Protein AF-A5Y2S4-F1 (afdb_monomer)

Solvent-accessible surface area (backbone atoms only — not comparable to full-atom values): 6780 Å² total; per-residue (Å²): 134,64,82,61,62,63,73,28,33,31,52,34,86,45,35,34,36,36,82,70,71,89,72,51,67,48,36,34,43,35,31,9,78,84,59,54,43,37,77,55,98,86,40,84,42,58,57,79,47,78,43,71,43,42,80,36,91,86,42,62,55,68,74,54,32,69,76,42,59,93,55,55,86,28,46,21,29,32,51,58,88,89,60,65,54,86,65,51,78,71,27,41,55,34,40,37,36,16,35,86,85,67,49,73,73,50,71,29,17,60,42,50,73,39,24,64,71,64,103

Radius of gyration: 13.57 Å; Cα contacts (8 Å, |Δi|>4): 242; chains: 1; bounding box: 37×27×30 Å

pLDDT: mean 94.19, std 6.88, range [51.94, 98.62]

Sequence (119 aa):
VFLLDARAYWVTGSLIAWDVSDQETSLFLYASRNATMCMSSGVIEGYDSKVELQPENDGLPSSVTQKFPFISSYRAFRIPSSVDVDTLVKCQLAVASFDAHGNRQDVTGLQLPGVLDDM

Structure (mmCIF, N/CA/C/O backbone):
data_AF-A5Y2S4-F1
#
_entry.id   AF-A5Y2S4-F1
#
loop_
_atom_site.group_PDB
_atom_site.id
_atom_site.type_symbol
_atom_site.label_atom_id
_atom_site.label_alt_id
_atom_site.label_comp_id
_atom_site.label_asym_id
_atom_site.label_entity_id
_atom_site.label_seq_id
_atom_site.pdbx_PDB_ins_code
_atom_site.Cartn_x
_atom_site.Cartn_y
_atom_site.Cartn_z
_atom_site.occupancy
_atom_site.B_iso_or_equiv
_atom_site.auth_seq_id
_atom_site.auth_comp_id
_atom_site.auth_asym_id
_atom_site.auth_atom_id
_atom_site.pdbx_PDB_model_num
ATOM 1 N N . VAL A 1 1 ? 13.393 -13.226 -6.871 1.00 51.94 1 VAL A N 1
ATOM 2 C CA . VAL A 1 1 ? 12.051 -13.480 -6.300 1.00 51.94 1 VAL A CA 1
ATOM 3 C C . VAL A 1 1 ? 11.779 -12.399 -5.275 1.00 51.94 1 VAL A C 1
ATOM 5 O O . VAL A 1 1 ? 12.606 -12.203 -4.396 1.00 51.94 1 VAL A O 1
ATOM 8 N N . PHE A 1 2 ? 10.684 -11.665 -5.440 1.00 66.25 2 PHE A N 1
ATOM 9 C CA . PHE A 1 2 ? 10.259 -10.597 -4.538 1.00 66.25 2 PHE A CA 1
ATOM 10 C C . PHE A 1 2 ? 9.199 -11.157 -3.603 1.00 66.25 2 PHE A C 1
ATOM 12 O O . PHE A 1 2 ? 8.012 -11.158 -3.918 1.00 66.25 2 PHE A O 1
ATOM 19 N N . LEU A 1 3 ? 9.656 -11.746 -2.501 1.00 62.75 3 LEU A N 1
ATOM 20 C CA . LEU A 1 3 ? 8.782 -12.163 -1.413 1.00 62.75 3 LEU A CA 1
ATOM 21 C C . LEU A 1 3 ? 8.837 -11.060 -0.368 1.00 62.75 3 LEU A C 1
ATOM 23 O O . LEU A 1 3 ? 9.829 -10.929 0.345 1.00 62.75 3 LEU A O 1
ATOM 27 N N . LEU A 1 4 ? 7.791 -10.245 -0.339 1.00 76.19 4 LEU A N 1
ATOM 28 C CA . LEU A 1 4 ? 7.522 -9.365 0.785 1.00 76.19 4 LEU A CA 1
ATOM 29 C C . LEU A 1 4 ? 6.621 -10.121 1.759 1.00 76.19 4 LEU A C 1
ATOM 31 O O . LEU A 1 4 ? 5.762 -10.900 1.340 1.00 76.19 4 LEU A O 1
ATOM 35 N N . ASP A 1 5 ? 6.798 -9.877 3.051 1.00 91.00 5 ASP A N 1
ATOM 36 C CA . ASP A 1 5 ? 5.702 -10.118 3.980 1.00 91.00 5 ASP A CA 1
ATOM 37 C C . ASP A 1 5 ? 4.526 -9.178 3.654 1.00 91.00 5 ASP A C 1
ATOM 39 O O . ASP A 1 5 ? 4.672 -8.252 2.859 1.00 91.00 5 ASP A O 1
ATOM 43 N N . ALA A 1 6 ? 3.339 -9.435 4.204 1.00 95.75 6 ALA A N 1
ATOM 44 C CA . ALA A 1 6 ? 2.139 -8.648 3.916 1.00 95.75 6 ALA A CA 1
ATOM 45 C C . ALA A 1 6 ? 1.591 -8.026 5.203 1.00 95.75 6 ALA A C 1
ATOM 47 O O . ALA A 1 6 ? 0.763 -8.623 5.891 1.00 95.75 6 ALA A O 1
ATOM 48 N N . ARG A 1 7 ? 2.092 -6.836 5.549 1.00 97.25 7 ARG A N 1
ATOM 49 C CA . ARG A 1 7 ? 1.750 -6.124 6.794 1.00 97.25 7 ARG A CA 1
ATOM 50 C C . ARG A 1 7 ? 0.755 -4.978 6.589 1.00 97.25 7 ARG A C 1
ATOM 52 O O . ARG A 1 7 ? 0.229 -4.457 7.568 1.00 97.25 7 ARG A O 1
ATOM 59 N N . ALA A 1 8 ? 0.479 -4.602 5.341 1.00 98.25 8 ALA A N 1
ATOM 60 C CA . ALA A 1 8 ? -0.559 -3.637 4.994 1.00 98.25 8 ALA A CA 1
ATOM 61 C C . ALA A 1 8 ? -1.863 -4.348 4.600 1.00 98.25 8 ALA A C 1
ATOM 63 O O . ALA A 1 8 ? -1.847 -5.472 4.094 1.00 98.25 8 ALA A O 1
ATOM 64 N N . TYR A 1 9 ? -2.997 -3.683 4.801 1.00 98.56 9 TYR A N 1
ATOM 65 C CA . TYR A 1 9 ? -4.331 -4.223 4.544 1.00 98.56 9 TYR A CA 1
ATOM 66 C C . TYR A 1 9 ? -5.086 -3.291 3.607 1.00 98.56 9 TYR A C 1
ATOM 68 O O . TYR A 1 9 ? -5.292 -2.127 3.929 1.00 98.56 9 TYR A O 1
ATOM 76 N N . TRP A 1 10 ? -5.539 -3.789 2.464 1.00 98.50 10 TRP A N 1
ATOM 77 C CA . TRP A 1 10 ? -6.463 -3.053 1.610 1.00 98.50 10 TRP A CA 1
ATOM 78 C C . TRP A 1 10 ? -7.887 -3.358 2.083 1.00 98.50 10 TRP A C 1
ATOM 80 O O . TRP A 1 10 ? -8.381 -4.475 1.921 1.00 98.50 10 TRP A O 1
ATOM 90 N N . VAL A 1 11 ? -8.502 -2.392 2.770 1.00 98.44 11 VAL A N 1
ATOM 91 C CA . VAL A 1 11 ? -9.688 -2.628 3.613 1.00 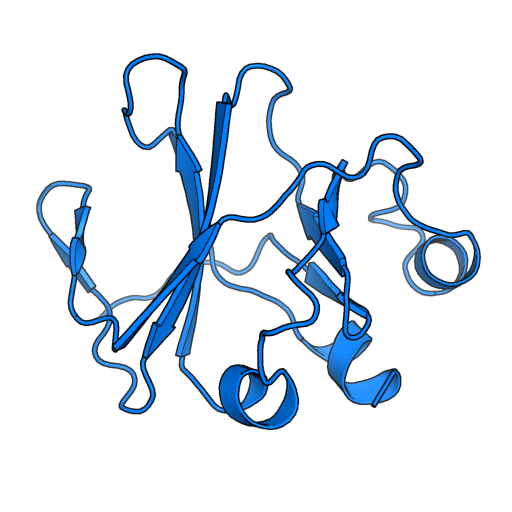98.44 11 VAL A CA 1
ATOM 92 C C . VAL A 1 11 ? -11.009 -2.235 2.957 1.00 98.44 11 VAL A C 1
ATOM 94 O O . VAL A 1 11 ? -12.028 -2.824 3.300 1.00 98.44 11 VAL A O 1
ATOM 97 N N . THR A 1 12 ? -10.987 -1.277 2.030 1.00 97.88 12 THR A N 1
ATOM 98 C CA . THR A 1 12 ? -12.124 -0.850 1.193 1.00 97.88 12 THR A CA 1
ATOM 99 C C . THR A 1 12 ? -11.599 -0.424 -0.178 1.00 97.88 12 THR A C 1
ATOM 101 O O . THR A 1 12 ? -10.389 -0.256 -0.342 1.00 97.88 12 THR A O 1
ATOM 104 N N . GLY A 1 13 ? -12.468 -0.160 -1.155 1.00 96.88 13 GLY A N 1
ATOM 105 C CA . GLY A 1 13 ? -12.060 0.338 -2.475 1.00 96.88 13 GLY A CA 1
ATOM 106 C C . GLY A 1 13 ? -11.206 1.615 -2.431 1.00 96.88 13 GLY A C 1
ATOM 107 O O . GLY A 1 13 ? -10.409 1.860 -3.330 1.00 96.88 13 GLY A O 1
ATOM 108 N N . SER A 1 14 ? -11.302 2.408 -1.362 1.00 97.12 14 SER A N 1
ATOM 109 C CA . SER A 1 14 ? -10.607 3.691 -1.233 1.00 97.12 14 SER A CA 1
ATOM 110 C C . SER A 1 14 ? -9.579 3.768 -0.104 1.00 97.12 14 SER A C 1
ATOM 112 O O . SER A 1 14 ? -8.904 4.793 -0.016 1.00 97.12 14 SER A O 1
ATOM 114 N N . LEU A 1 15 ? -9.430 2.744 0.747 1.00 98.25 15 LEU A N 1
ATOM 115 C CA . LEU A 1 15 ? -8.571 2.810 1.935 1.00 98.25 15 LEU A CA 1
ATOM 116 C C . LEU A 1 15 ? -7.628 1.612 2.076 1.00 98.25 15 LEU A C 1
ATOM 118 O O . LEU A 1 15 ? -8.027 0.447 1.996 1.00 98.25 15 LEU A O 1
ATOM 122 N N . ILE A 1 16 ? -6.379 1.929 2.408 1.00 98.62 16 ILE A N 1
ATOM 123 C CA . ILE A 1 16 ? -5.359 0.996 2.886 1.00 98.62 16 ILE A CA 1
ATOM 124 C C . ILE A 1 16 ? -5.042 1.324 4.347 1.00 98.62 16 ILE A C 1
ATOM 126 O O . ILE A 1 16 ? -4.853 2.485 4.698 1.00 98.62 16 ILE A O 1
ATOM 130 N N . ALA A 1 17 ? -4.963 0.301 5.192 1.00 98.56 17 ALA A N 1
ATOM 131 C CA . ALA A 1 17 ? -4.510 0.384 6.572 1.00 98.56 17 ALA A CA 1
ATOM 132 C C . ALA A 1 17 ? -3.076 -0.143 6.693 1.00 98.56 17 ALA A C 1
ATOM 134 O O . ALA A 1 17 ? -2.780 -1.248 6.229 1.00 98.56 17 ALA A O 1
ATOM 135 N N . TRP A 1 18 ? -2.187 0.608 7.341 1.00 98.31 18 TRP A N 1
ATOM 136 C CA . TRP A 1 18 ? -0.809 0.170 7.570 1.00 98.31 18 TRP A CA 1
ATOM 137 C C . TRP A 1 18 ? -0.224 0.798 8.842 1.00 98.31 18 TRP A C 1
ATOM 139 O O . TRP A 1 18 ? -0.435 1.978 9.119 1.00 98.31 18 TRP A O 1
ATOM 149 N N . ASP A 1 19 ? 0.488 -0.007 9.631 1.00 96.38 19 ASP A N 1
ATOM 150 C CA . ASP A 1 19 ? 1.159 0.413 10.863 1.00 96.38 19 ASP A CA 1
ATOM 151 C C . ASP A 1 19 ? 2.562 0.953 10.549 1.00 96.38 19 ASP A C 1
ATOM 153 O O . ASP A 1 19 ? 3.520 0.194 10.395 1.00 96.38 19 ASP A O 1
ATOM 15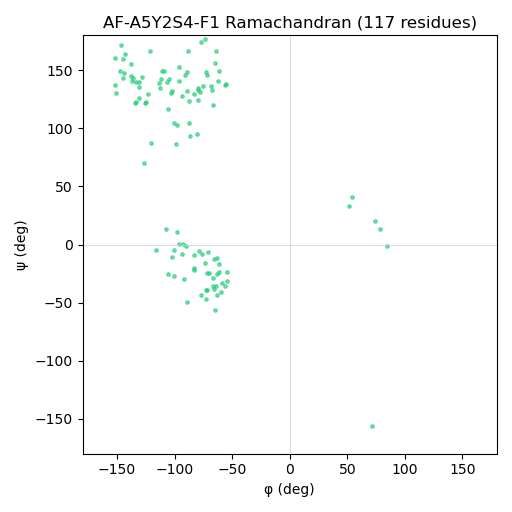7 N N . VAL A 1 20 ? 2.656 2.272 10.376 1.00 93.44 20 VAL A N 1
ATOM 158 C CA . VAL A 1 20 ? 3.892 2.991 10.033 1.00 93.44 20 VAL A CA 1
ATOM 159 C C . VAL A 1 20 ? 4.023 4.279 10.834 1.00 93.44 20 VAL A C 1
ATOM 161 O O . VAL A 1 20 ? 3.027 4.875 11.246 1.00 93.44 20 VAL A O 1
ATOM 164 N N . SER A 1 21 ? 5.263 4.740 11.011 1.00 87.38 21 SER A N 1
ATOM 165 C CA . SER A 1 21 ? 5.581 5.923 11.815 1.00 87.38 21 SER A CA 1
ATOM 166 C C . SER A 1 21 ? 4.935 7.209 11.277 1.00 87.38 21 SER A C 1
ATOM 168 O O . SER A 1 21 ? 4.774 7.381 10.070 1.00 87.38 21 SER A O 1
ATOM 170 N N . ASP A 1 22 ? 4.614 8.165 12.151 1.00 81.88 22 ASP A N 1
ATOM 171 C CA . ASP A 1 22 ? 4.100 9.484 11.736 1.00 81.88 22 ASP A CA 1
ATOM 172 C C . ASP A 1 22 ? 5.159 10.382 11.071 1.00 81.88 22 ASP A C 1
ATOM 174 O O . ASP A 1 22 ? 4.831 11.455 10.573 1.00 81.88 22 ASP A O 1
ATOM 178 N N . GLN A 1 23 ? 6.427 9.961 11.058 1.00 82.38 23 GLN A N 1
ATOM 179 C CA . GLN A 1 23 ? 7.533 10.723 10.467 1.00 82.38 23 GLN A CA 1
ATOM 180 C C . GLN A 1 23 ? 7.648 10.521 8.946 1.00 82.38 23 GLN A C 1
ATOM 182 O O . GLN A 1 23 ? 8.418 11.220 8.286 1.00 82.38 23 GLN A O 1
ATOM 187 N N . GLU A 1 24 ? 6.894 9.573 8.384 1.00 83.38 24 GLU A N 1
ATOM 188 C CA . GLU A 1 24 ? 6.849 9.326 6.943 1.00 83.38 24 GLU A CA 1
ATOM 189 C C . GLU A 1 24 ? 6.178 10.484 6.207 1.00 83.38 24 GLU A C 1
ATOM 191 O O . GLU A 1 24 ? 5.122 10.974 6.612 1.00 83.38 24 GLU A O 1
ATOM 196 N N . THR A 1 25 ? 6.766 10.891 5.085 1.00 86.69 25 THR A N 1
ATOM 197 C CA . THR A 1 25 ? 6.276 12.041 4.310 1.00 86.69 25 THR A CA 1
ATOM 198 C C . THR A 1 25 ? 5.557 11.652 3.035 1.00 86.69 25 THR A C 1
ATOM 200 O O . THR A 1 25 ? 4.718 12.411 2.560 1.00 86.69 25 THR A O 1
ATOM 203 N N . SER A 1 26 ? 5.856 10.478 2.480 1.00 94.69 26 SER A N 1
ATOM 204 C CA . SER A 1 26 ? 5.170 9.980 1.292 1.00 94.69 26 SER A CA 1
ATOM 205 C C . SER A 1 26 ? 5.016 8.467 1.339 1.00 94.69 26 SER A C 1
ATOM 207 O O . SER A 1 26 ? 5.878 7.738 1.836 1.00 94.69 26 SER A O 1
ATOM 209 N N . LEU A 1 27 ? 3.876 8.002 0.835 1.00 96.94 27 LEU A N 1
ATOM 210 C CA . LEU A 1 27 ? 3.538 6.593 0.733 1.00 96.94 27 LEU A CA 1
ATOM 211 C C . LEU A 1 27 ? 3.054 6.302 -0.676 1.00 96.94 27 LEU A C 1
ATOM 213 O O . LEU A 1 27 ? 2.298 7.078 -1.258 1.00 96.94 27 LEU A O 1
ATOM 217 N N . PHE A 1 28 ? 3.467 5.164 -1.218 1.00 97.94 28 PHE A N 1
ATOM 218 C CA . PHE A 1 28 ? 3.114 4.787 -2.578 1.00 97.94 28 PHE A CA 1
ATOM 219 C C . PHE A 1 28 ? 2.634 3.346 -2.656 1.00 97.94 28 PHE A C 1
ATOM 221 O O . PHE A 1 28 ? 3.232 2.461 -2.049 1.00 97.94 28 PHE A O 1
ATOM 228 N N . LEU A 1 29 ? 1.598 3.124 -3.462 1.00 98.19 29 LEU A N 1
ATOM 229 C CA . LEU A 1 29 ? 1.148 1.819 -3.931 1.00 98.19 29 LEU A CA 1
ATOM 230 C C . LEU A 1 29 ? 1.802 1.519 -5.283 1.00 98.19 29 LEU A C 1
ATOM 232 O O . LEU A 1 29 ? 1.719 2.309 -6.224 1.00 98.19 29 LEU A O 1
ATOM 236 N N . TYR A 1 30 ? 2.431 0.358 -5.380 1.00 97.81 30 TYR A N 1
ATOM 237 C CA . TYR A 1 30 ? 3.064 -0.166 -6.581 1.00 97.81 30 TYR A CA 1
ATOM 238 C C . TYR A 1 30 ? 2.287 -1.372 -7.084 1.00 97.81 30 TYR A C 1
ATOM 240 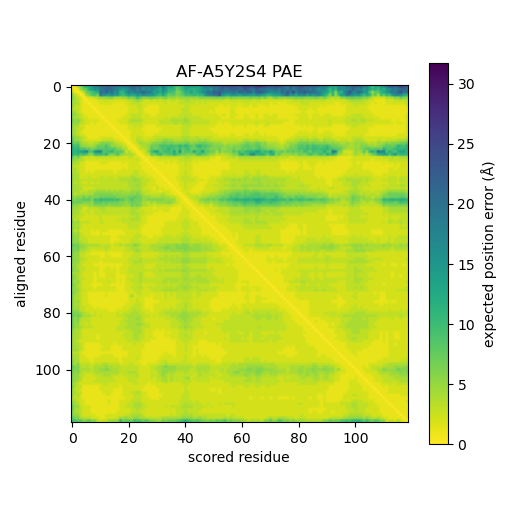O O . TYR A 1 30 ? 1.840 -2.201 -6.287 1.00 97.81 30 TYR A O 1
ATOM 248 N N . ALA A 1 31 ? 2.175 -1.495 -8.405 1.00 97.56 31 ALA A N 1
ATOM 249 C CA . ALA A 1 31 ? 1.549 -2.651 -9.027 1.00 97.56 31 ALA A CA 1
ATOM 250 C C . ALA A 1 31 ? 2.339 -3.162 -10.232 1.00 97.56 31 ALA A C 1
ATOM 252 O O . ALA A 1 31 ? 2.868 -2.376 -11.020 1.00 97.56 31 ALA A O 1
ATOM 253 N N . SER A 1 32 ? 2.370 -4.485 -10.394 1.00 97.38 32 SER A N 1
ATOM 254 C CA . SER A 1 32 ? 2.861 -5.165 -11.595 1.00 97.38 32 SER A CA 1
ATOM 255 C C . SER A 1 32 ? 1.885 -6.250 -12.023 1.00 97.38 32 SER A C 1
ATOM 257 O O . SER A 1 32 ? 1.590 -7.179 -11.268 1.00 97.38 32 SER A O 1
ATOM 259 N N . ARG A 1 33 ? 1.403 -6.155 -13.259 1.00 96.69 33 ARG A N 1
ATOM 260 C CA . ARG A 1 33 ? 0.452 -7.092 -13.861 1.00 96.69 33 ARG A CA 1
ATOM 261 C C . ARG A 1 33 ? 1.063 -8.471 -14.072 1.00 96.69 33 ARG A C 1
ATOM 263 O O . ARG A 1 33 ? 0.382 -9.475 -13.908 1.00 96.69 33 ARG A O 1
ATOM 270 N N . ASN A 1 34 ? 2.348 -8.514 -14.416 1.00 95.94 34 ASN A N 1
ATOM 271 C CA . ASN A 1 34 ? 3.069 -9.752 -14.717 1.00 95.94 34 ASN A CA 1
ATOM 272 C C . ASN A 1 34 ? 3.885 -10.274 -13.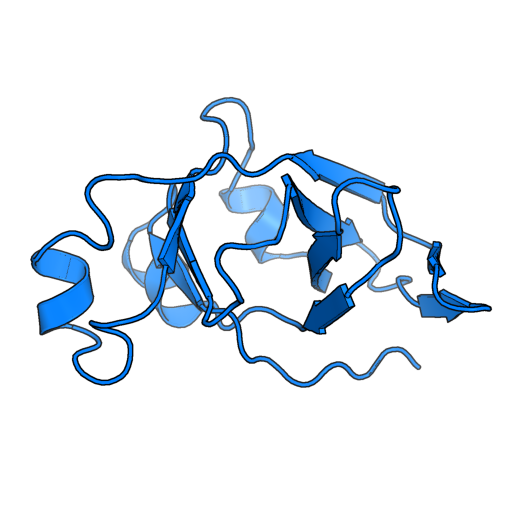523 1.00 95.94 34 ASN A C 1
ATOM 274 O O . ASN A 1 34 ? 4.704 -11.174 -13.693 1.00 95.94 34 ASN A O 1
ATOM 278 N N . ALA A 1 35 ? 3.676 -9.703 -12.332 1.00 94.69 35 ALA A N 1
ATOM 279 C CA . ALA A 1 35 ? 4.390 -10.042 -11.103 1.00 94.69 35 ALA A CA 1
ATOM 280 C C . ALA A 1 35 ? 5.926 -9.974 -11.230 1.00 94.69 35 ALA A C 1
ATOM 282 O O . ALA A 1 35 ? 6.659 -10.827 -10.725 1.00 94.69 35 ALA A O 1
ATOM 283 N N . THR A 1 36 ? 6.414 -8.948 -11.928 1.00 94.88 36 THR A N 1
ATOM 284 C CA . THR A 1 36 ? 7.840 -8.737 -12.205 1.00 94.88 36 THR A CA 1
ATOM 285 C C . THR A 1 36 ? 8.535 -7.849 -11.181 1.00 94.88 36 THR A C 1
ATOM 287 O O . THR A 1 36 ? 9.733 -7.610 -11.337 1.00 94.88 36 THR A O 1
ATOM 290 N N . MET A 1 37 ? 7.830 -7.351 -10.152 1.00 94.69 37 MET A N 1
ATOM 291 C CA . MET A 1 37 ? 8.465 -6.454 -9.187 1.00 94.69 37 MET A CA 1
ATOM 292 C C . MET A 1 37 ? 9.596 -7.158 -8.457 1.00 94.69 37 MET 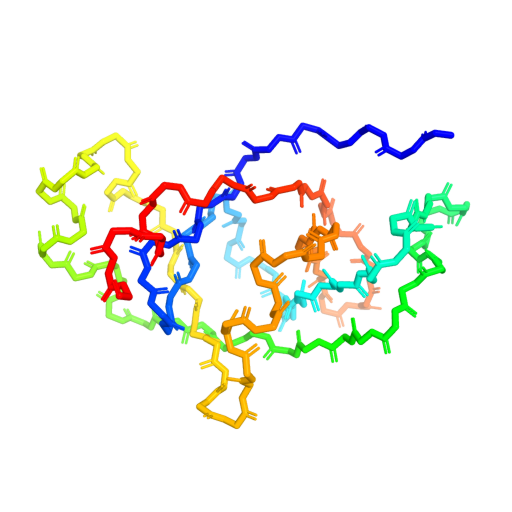A C 1
ATOM 294 O O . MET A 1 37 ? 9.488 -8.332 -8.095 1.00 94.69 37 MET A O 1
ATOM 298 N N . CYS A 1 38 ? 10.682 -6.423 -8.237 1.00 92.31 38 CYS A N 1
ATOM 299 C CA . CYS A 1 38 ? 11.830 -6.867 -7.464 1.00 92.31 38 CYS A CA 1
ATOM 300 C C . CYS A 1 38 ? 12.436 -5.723 -6.645 1.00 92.31 38 CYS A C 1
ATOM 302 O O . CYS A 1 38 ? 12.138 -4.550 -6.868 1.00 92.31 38 CYS A O 1
ATOM 304 N N . MET A 1 39 ? 13.266 -6.084 -5.660 1.00 88.38 39 MET A N 1
ATOM 305 C CA . MET A 1 39 ? 14.029 -5.126 -4.870 1.00 88.38 39 MET A CA 1
ATOM 306 C C . MET A 1 39 ? 15.477 -5.197 -5.324 1.00 88.38 39 MET A C 1
ATOM 308 O O . MET A 1 39 ? 16.122 -6.230 -5.142 1.00 88.38 39 MET A O 1
ATOM 312 N N . SER A 1 40 ? 15.982 -4.104 -5.880 1.00 86.69 40 SER A N 1
ATOM 313 C CA . SER A 1 40 ? 17.365 -3.978 -6.327 1.00 86.69 40 SER A CA 1
ATOM 314 C C . SER A 1 40 ? 17.975 -2.750 -5.667 1.00 86.69 40 SER A C 1
ATOM 316 O O . SER A 1 40 ? 17.432 -1.654 -5.768 1.00 86.69 40 SER A O 1
ATOM 318 N N . SER A 1 41 ? 19.062 -2.926 -4.912 1.00 85.12 41 SER A N 1
ATOM 319 C CA . SER A 1 41 ? 19.764 -1.818 -4.234 1.00 85.12 41 SER A CA 1
ATOM 320 C C . SER A 1 41 ? 18.860 -0.905 -3.382 1.00 85.12 41 SER A C 1
ATOM 322 O O . SER A 1 41 ? 19.095 0.294 -3.278 1.00 85.12 41 SER A O 1
ATOM 324 N N . GLY A 1 42 ? 17.805 -1.463 -2.774 1.00 81.56 42 GLY A N 1
ATOM 325 C CA . GLY A 1 42 ? 16.846 -0.711 -1.954 1.00 81.56 42 GLY A CA 1
ATOM 326 C C . GLY A 1 42 ? 15.717 -0.021 -2.730 1.00 81.56 42 GLY A C 1
ATOM 327 O O . GLY A 1 42 ? 14.831 0.561 -2.107 1.00 81.56 42 GLY A O 1
ATOM 328 N N . VAL A 1 43 ? 15.699 -0.136 -4.058 1.00 87.12 43 VAL A N 1
ATOM 329 C CA . VAL A 1 43 ? 14.690 0.446 -4.948 1.00 87.12 43 VAL A CA 1
ATOM 330 C C . VAL A 1 43 ? 13.761 -0.644 -5.480 1.00 87.12 43 VAL A C 1
ATOM 332 O O . VAL A 1 43 ? 14.196 -1.752 -5.803 1.00 87.12 43 VAL A O 1
ATOM 335 N N . ILE A 1 44 ? 12.467 -0.325 -5.557 1.00 92.12 44 ILE A N 1
ATOM 336 C CA . ILE A 1 44 ? 11.467 -1.182 -6.201 1.00 92.12 44 ILE A CA 1
ATOM 337 C C . ILE A 1 44 ? 11.578 -0.976 -7.710 1.00 92.12 44 ILE A C 1
ATOM 339 O O . ILE A 1 44 ? 11.442 0.146 -8.194 1.00 92.12 44 ILE A O 1
ATOM 343 N N . GLU A 1 45 ? 11.785 -2.058 -8.447 1.00 93.81 45 GLU A N 1
ATOM 344 C CA . GLU A 1 45 ? 11.862 -2.074 -9.910 1.00 93.81 45 GLU A CA 1
ATOM 345 C C . GLU A 1 45 ? 10.798 -3.018 -10.486 1.00 93.81 45 GLU A C 1
ATOM 347 O O . GLU A 1 45 ? 10.204 -3.807 -9.752 1.00 93.81 45 GLU A O 1
ATOM 352 N N . GLY A 1 46 ? 10.542 -2.944 -11.797 1.00 95.00 46 GLY A N 1
ATOM 353 C CA . GLY A 1 46 ? 9.649 -3.883 -12.494 1.00 95.00 46 GLY A CA 1
ATOM 354 C C . GLY A 1 46 ? 8.150 -3.694 -12.225 1.00 95.00 46 GLY A C 1
ATOM 355 O O . GLY A 1 46 ? 7.383 -4.639 -12.423 1.00 95.00 46 GLY A O 1
ATOM 356 N N . TYR A 1 47 ? 7.738 -2.509 -11.760 1.00 96.38 47 TYR A N 1
ATOM 357 C CA . TYR A 1 47 ? 6.336 -2.109 -11.612 1.00 96.38 47 TYR A CA 1
ATOM 358 C C . TYR A 1 47 ? 5.807 -1.445 -12.891 1.00 96.38 47 TYR A C 1
ATOM 360 O O . TYR A 1 47 ? 6.545 -0.755 -13.591 1.00 96.38 47 TYR A O 1
ATOM 368 N N . ASP A 1 48 ? 4.515 -1.616 -13.161 1.00 97.31 48 ASP A N 1
ATOM 369 C CA . ASP A 1 48 ? 3.813 -0.986 -14.285 1.00 97.31 48 ASP A CA 1
ATOM 370 C C . ASP A 1 48 ? 3.188 0.355 -13.879 1.00 97.31 48 ASP A C 1
ATOM 372 O O . ASP A 1 48 ? 3.043 1.265 -14.694 1.00 97.31 48 ASP A O 1
ATOM 376 N N . SER A 1 49 ? 2.814 0.489 -12.603 1.00 96.69 49 SER A N 1
ATOM 377 C CA . SER A 1 49 ? 2.207 1.704 -12.064 1.00 96.69 49 SER A CA 1
ATOM 378 C C . SER A 1 49 ? 2.660 1.988 -10.639 1.00 96.69 49 SER A C 1
ATOM 380 O O . SER A 1 49 ? 2.861 1.068 -9.842 1.00 96.69 49 SER A O 1
ATOM 382 N N . LYS A 1 50 ? 2.749 3.280 -10.320 1.00 97.38 50 LYS A N 1
ATOM 383 C CA . LYS A 1 50 ? 3.035 3.823 -8.993 1.00 97.38 50 LYS A CA 1
ATOM 384 C C . LYS A 1 50 ? 2.002 4.906 -8.686 1.00 97.38 50 LYS A C 1
ATOM 386 O O . LYS A 1 50 ? 1.834 5.828 -9.479 1.00 97.38 50 LYS A O 1
ATOM 391 N N . VAL A 1 51 ? 1.327 4.788 -7.550 1.00 97.75 51 VAL A N 1
ATOM 392 C CA . VAL A 1 51 ? 0.263 5.696 -7.103 1.00 97.75 51 VAL A CA 1
ATOM 393 C C . VAL A 1 51 ? 0.646 6.259 -5.746 1.00 97.75 51 VAL A C 1
ATOM 395 O O . VAL A 1 51 ? 0.995 5.499 -4.850 1.00 97.75 51 VAL A O 1
ATOM 398 N N . GLU A 1 52 ? 0.584 7.576 -5.585 1.00 97.75 52 GLU A N 1
ATOM 399 C CA . GLU A 1 52 ? 0.767 8.212 -4.278 1.00 97.75 52 GLU A CA 1
ATOM 400 C C . GLU A 1 52 ? -0.501 8.081 -3.433 1.00 97.75 52 GLU A C 1
ATOM 402 O O . GLU A 1 52 ? -1.607 8.357 -3.905 1.00 97.75 52 GLU A O 1
ATOM 407 N N . LEU A 1 53 ? -0.332 7.653 -2.186 1.00 98.06 53 LEU A N 1
ATOM 408 C CA . LEU A 1 53 ? -1.405 7.510 -1.213 1.00 98.06 53 LEU A CA 1
ATOM 409 C C . LEU A 1 53 ? -1.468 8.750 -0.325 1.00 98.06 53 LEU A C 1
ATOM 411 O O . LEU A 1 53 ? -0.440 9.285 0.086 1.00 98.06 53 LEU A O 1
ATOM 415 N N . GLN A 1 54 ? -2.681 9.183 0.001 1.00 96.06 54 GLN A N 1
ATOM 416 C CA . GLN A 1 54 ? -2.901 10.362 0.836 1.00 96.06 54 GLN A CA 1
ATOM 417 C C . GLN A 1 54 ? -3.267 9.936 2.260 1.00 96.06 54 GLN A C 1
ATOM 419 O O . GLN A 1 54 ? -4.144 9.087 2.408 1.00 96.06 54 GLN A O 1
ATOM 424 N N . PRO A 1 55 ? -2.658 10.494 3.319 1.00 95.31 55 PRO A N 1
ATOM 425 C CA . PRO A 1 55 ? -3.077 10.200 4.686 1.00 95.31 55 PRO A CA 1
ATOM 426 C C . PRO A 1 55 ? -4.570 10.486 4.909 1.00 95.31 55 PRO A C 1
ATOM 428 O O . PRO A 1 55 ? -5.107 11.495 4.448 1.00 95.31 55 PRO A O 1
ATOM 431 N N . GLU A 1 56 ? -5.243 9.592 5.626 1.00 95.94 56 GLU A N 1
ATOM 432 C CA . GLU A 1 56 ? -6.609 9.776 6.108 1.00 95.94 56 GLU A CA 1
ATOM 433 C C . GLU A 1 56 ? -6.564 10.176 7.584 1.00 95.94 56 GLU A C 1
ATOM 435 O O . GLU A 1 56 ? -6.312 9.349 8.462 1.00 95.94 56 GLU A O 1
ATOM 440 N N . ASN A 1 57 ? -6.801 11.460 7.855 1.00 92.25 57 ASN A N 1
ATOM 441 C CA . ASN A 1 57 ? -6.693 12.016 9.206 1.00 92.25 57 ASN A CA 1
ATOM 442 C C . ASN A 1 57 ? -7.806 11.527 10.143 1.00 92.25 57 ASN A C 1
ATOM 444 O O . ASN A 1 57 ? -7.602 11.497 11.353 1.00 92.25 57 ASN A O 1
ATOM 448 N N . ASP A 1 58 ? -8.951 11.115 9.592 1.00 94.06 58 ASP A N 1
ATOM 449 C CA . ASP A 1 58 ? -10.064 10.562 10.373 1.00 94.06 58 ASP A CA 1
ATOM 450 C C . ASP A 1 58 ? -9.827 9.091 10.772 1.00 94.06 58 ASP A C 1
ATOM 452 O O . ASP A 1 58 ? -10.600 8.514 11.538 1.00 94.06 58 ASP A O 1
ATOM 456 N N . GLY A 1 59 ? -8.740 8.480 10.283 1.00 94.81 59 GLY A N 1
ATOM 457 C CA . GLY A 1 59 ? -8.395 7.087 10.538 1.00 94.81 59 GLY A CA 1
ATOM 458 C C . GLY A 1 59 ? -9.313 6.094 9.822 1.00 94.81 59 GLY A C 1
ATOM 459 O O . GLY A 1 59 ? -9.902 6.380 8.779 1.00 94.81 59 GLY A O 1
ATOM 460 N N . LEU A 1 60 ? -9.403 4.876 10.363 1.00 97.88 60 LEU A N 1
ATOM 461 C CA . LEU A 1 60 ? -10.243 3.824 9.793 1.00 97.88 60 LEU A CA 1
ATOM 462 C C . LEU A 1 60 ? -11.716 4.012 10.194 1.00 97.88 60 LEU A C 1
ATOM 464 O O . LEU A 1 60 ? -12.009 4.196 11.379 1.00 97.88 60 LEU A O 1
ATOM 468 N N . PRO A 1 61 ? -12.666 3.888 9.249 1.00 97.50 61 PRO A N 1
ATOM 469 C CA . PRO A 1 61 ? -14.085 3.999 9.559 1.00 97.50 61 PRO A CA 1
ATOM 470 C C . PRO A 1 61 ? -14.549 2.856 10.472 1.00 97.50 61 PRO A C 1
ATOM 472 O O . PRO A 1 61 ? -13.977 1.762 10.486 1.00 97.50 61 PRO A O 1
ATOM 475 N N . SER A 1 62 ? -15.639 3.084 11.209 1.00 97.38 62 SER A N 1
ATOM 476 C CA . SER A 1 62 ? -16.182 2.110 12.167 1.00 97.38 62 SER A CA 1
ATOM 477 C C . SER A 1 62 ? -16.559 0.769 11.531 1.00 97.38 62 SER A C 1
ATOM 479 O O . SER A 1 62 ? -16.393 -0.271 12.162 1.00 97.38 62 SER A O 1
ATOM 481 N N . SER A 1 63 ? -17.011 0.766 10.274 1.00 96.38 63 SER A N 1
ATOM 482 C CA . SER A 1 63 ? -17.290 -0.459 9.514 1.00 96.38 63 SER A CA 1
ATOM 483 C C . SER A 1 63 ? -16.048 -1.343 9.364 1.00 96.38 63 SER A C 1
ATOM 485 O O . SER A 1 63 ? -16.127 -2.559 9.537 1.00 96.38 63 SER A O 1
ATOM 487 N N . VAL A 1 64 ? -14.888 -0.735 9.105 1.00 97.75 64 VAL A N 1
ATOM 488 C CA . VAL A 1 64 ? -13.605 -1.437 8.982 1.00 97.75 64 VAL A CA 1
ATOM 489 C C . VAL A 1 64 ? -13.121 -1.907 10.348 1.00 97.75 64 VAL A C 1
ATOM 491 O O . VAL A 1 64 ? -12.747 -3.068 10.486 1.00 97.75 64 VAL A O 1
ATOM 494 N N . THR A 1 65 ? -13.156 -1.055 11.374 1.00 97.88 65 THR A N 1
ATOM 495 C CA . THR A 1 65 ? -12.629 -1.412 12.704 1.00 97.88 65 THR A CA 1
ATOM 496 C C . THR A 1 65 ? -13.504 -2.419 13.451 1.00 97.88 65 THR A C 1
ATOM 498 O O . THR A 1 65 ? -12.989 -3.181 14.263 1.00 97.88 65 THR A O 1
ATOM 501 N N . GLN A 1 66 ? -14.801 -2.507 13.148 1.00 97.44 66 GLN A N 1
ATOM 502 C CA . GLN A 1 66 ? -15.657 -3.593 13.639 1.00 97.44 66 GLN A CA 1
ATOM 503 C C . GLN A 1 66 ? -15.349 -4.929 12.952 1.00 97.44 66 GLN A C 1
ATOM 505 O O . GLN A 1 66 ? -15.346 -5.966 13.613 1.00 97.44 66 GLN A O 1
ATOM 510 N N . LYS A 1 67 ? -15.074 -4.911 11.640 1.00 97.31 67 LYS A N 1
ATOM 511 C CA . LYS A 1 67 ? -14.732 -6.113 10.862 1.00 97.31 67 LYS A CA 1
ATOM 512 C C . LYS A 1 67 ? -13.324 -6.624 11.178 1.00 97.31 67 LYS A C 1
ATOM 514 O O . LYS A 1 67 ? -13.110 -7.829 11.286 1.00 97.31 67 LYS A O 1
ATOM 519 N N . PHE A 1 68 ? -12.377 -5.709 11.364 1.00 97.56 68 PHE A N 1
ATOM 520 C CA . PHE A 1 68 ? -10.966 -5.989 11.619 1.00 97.56 68 PHE A CA 1
ATOM 521 C C . PHE A 1 68 ? -10.485 -5.258 12.890 1.00 97.56 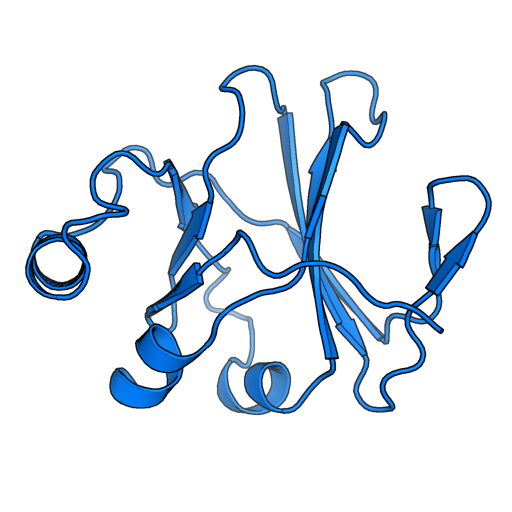68 PHE A C 1
ATOM 523 O O . PHE A 1 68 ? -9.695 -4.315 12.818 1.00 97.56 68 PHE A O 1
ATOM 530 N N . PRO A 1 69 ? -10.929 -5.680 14.088 1.00 97.75 69 PRO A N 1
ATOM 531 C CA . PRO A 1 69 ? -10.633 -4.966 15.336 1.00 97.75 69 PRO A CA 1
ATOM 532 C C . PRO A 1 69 ? -9.139 -4.917 15.688 1.00 97.75 69 PRO A C 1
ATOM 534 O O . PRO A 1 69 ? -8.686 -3.988 16.357 1.00 97.75 69 PRO A O 1
ATOM 537 N N . PHE A 1 70 ? -8.357 -5.880 15.200 1.00 97.44 70 PHE A N 1
ATOM 538 C CA . PHE A 1 70 ? -6.920 -6.001 15.458 1.00 97.44 70 PHE A CA 1
ATOM 539 C C . PHE A 1 70 ? -6.056 -4.970 14.711 1.00 97.44 70 PHE A C 1
ATOM 541 O O . PHE A 1 70 ? -4.908 -4.776 15.095 1.00 97.44 70 PHE A O 1
ATOM 548 N N . ILE A 1 71 ? -6.595 -4.291 13.691 1.00 97.81 71 ILE A N 1
ATOM 549 C CA . ILE A 1 71 ? -5.924 -3.178 12.989 1.00 97.81 71 ILE A CA 1
ATOM 550 C C . ILE A 1 71 ? -6.546 -1.821 13.325 1.00 97.81 71 ILE A C 1
ATOM 552 O O . ILE A 1 71 ? -6.290 -0.841 12.640 1.00 97.81 71 ILE A O 1
ATOM 556 N N . SER A 1 72 ? -7.383 -1.732 14.361 1.00 97.06 72 SER A N 1
ATOM 557 C CA . SER A 1 72 ? -8.130 -0.503 14.668 1.00 97.06 72 SER A CA 1
ATOM 558 C C . SER A 1 72 ? -7.247 0.709 14.987 1.00 97.06 72 SER A C 1
ATOM 560 O O . SER A 1 72 ? -7.684 1.840 14.798 1.00 97.06 72 SER A O 1
ATOM 562 N N . SER A 1 73 ? -6.005 0.483 15.424 1.00 96.06 73 SER A N 1
ATOM 563 C CA . SER A 1 73 ? -5.000 1.523 15.662 1.00 96.06 73 SER A CA 1
ATOM 564 C C . SER A 1 73 ? -4.133 1.847 14.442 1.00 96.06 73 SER A C 1
ATOM 566 O O . SER A 1 73 ? -3.240 2.683 14.551 1.00 96.06 73 SER A O 1
ATOM 568 N N . TYR A 1 74 ? -4.326 1.165 13.311 1.00 98.00 74 TYR A N 1
ATOM 569 C CA . TYR A 1 74 ? -3.502 1.380 12.125 1.00 98.00 74 TYR A CA 1
ATOM 570 C C . TYR A 1 74 ? -3.855 2.716 11.488 1.00 98.00 74 TYR A C 1
ATOM 572 O O . TYR A 1 74 ? -5.008 3.159 11.499 1.00 98.00 74 TYR A O 1
ATOM 580 N N . ARG A 1 75 ? -2.855 3.334 10.867 1.00 97.50 75 ARG A N 1
ATOM 581 C CA . ARG A 1 75 ? -3.071 4.533 10.067 1.00 97.50 75 ARG A CA 1
ATOM 582 C C . ARG A 1 75 ? -3.792 4.163 8.781 1.00 97.50 75 ARG A C 1
ATOM 584 O O . ARG A 1 75 ? -3.570 3.090 8.217 1.00 97.50 75 ARG A O 1
ATOM 591 N N . ALA A 1 76 ? -4.646 5.070 8.329 1.00 97.81 76 ALA A N 1
ATOM 592 C CA . ALA A 1 76 ? -5.412 4.920 7.108 1.00 97.81 76 ALA A CA 1
ATOM 593 C C . ALA A 1 76 ? -4.824 5.801 6.000 1.00 97.81 76 ALA A C 1
ATOM 595 O O . ALA A 1 76 ? -4.374 6.925 6.238 1.00 97.81 76 ALA A O 1
ATOM 596 N N . PHE A 1 77 ? -4.841 5.281 4.780 1.00 98.25 77 PHE A N 1
ATOM 597 C CA . PHE A 1 77 ? -4.309 5.939 3.597 1.00 98.25 77 PHE A CA 1
ATOM 598 C C . PHE A 1 77 ? -5.311 5.814 2.453 1.00 98.25 77 PHE A C 1
ATOM 600 O O . PHE A 1 77 ? -5.687 4.708 2.059 1.00 98.25 77 PHE A O 1
ATOM 607 N N . ARG A 1 78 ? -5.745 6.957 1.921 1.00 98.06 78 ARG A N 1
ATOM 608 C CA . ARG A 1 78 ? -6.648 7.055 0.780 1.00 98.06 78 ARG A CA 1
ATOM 609 C C . ARG A 1 78 ? -5.938 6.752 -0.527 1.00 98.06 78 ARG A C 1
ATOM 611 O O . ARG A 1 78 ? -4.871 7.294 -0.825 1.00 98.06 78 ARG A O 1
ATOM 618 N N . ILE A 1 79 ? -6.623 5.967 -1.342 1.00 97.62 79 ILE A N 1
ATOM 619 C CA . ILE A 1 79 ? -6.311 5.754 -2.748 1.00 97.62 79 ILE A CA 1
ATOM 620 C C . ILE A 1 79 ? -7.057 6.820 -3.564 1.00 97.62 79 ILE A C 1
ATOM 622 O O . ILE A 1 79 ? -8.253 7.029 -3.334 1.00 97.62 79 ILE A O 1
ATOM 626 N N . PRO A 1 80 ? -6.396 7.513 -4.509 1.00 96.75 80 PRO A N 1
ATOM 627 C CA . PRO A 1 80 ? -7.073 8.456 -5.393 1.00 96.75 80 PRO A CA 1
ATOM 628 C C . PRO A 1 80 ? -8.227 7.794 -6.158 1.00 96.75 80 PRO A C 1
ATOM 630 O O . PRO A 1 80 ? -8.074 6.704 -6.699 1.00 96.75 80 PRO A O 1
ATOM 633 N N . SER A 1 81 ? -9.367 8.478 -6.275 1.00 95.44 81 SER A N 1
ATOM 634 C CA . SER A 1 81 ? -10.566 7.948 -6.949 1.00 95.44 81 SER A CA 1
ATOM 635 C C . SER A 1 81 ? -10.399 7.714 -8.455 1.00 95.44 81 SER A C 1
ATOM 637 O O . SER A 1 81 ? -11.243 7.076 -9.075 1.00 95.44 81 SER A O 1
ATOM 639 N N . SER A 1 82 ? -9.323 8.228 -9.056 1.00 95.12 82 SER A N 1
ATOM 640 C CA . SER A 1 82 ? -8.950 7.972 -10.449 1.00 95.12 82 SER A CA 1
ATOM 641 C C . SER A 1 82 ? -8.324 6.591 -10.676 1.00 95.12 82 SER A C 1
ATOM 643 O O . SER A 1 82 ? -8.070 6.225 -11.823 1.00 95.12 82 SER A O 1
ATOM 645 N N . VAL A 1 83 ? -8.034 5.842 -9.610 1.00 95.56 83 VAL A N 1
ATOM 646 C CA . VAL A 1 83 ? -7.405 4.521 -9.675 1.00 95.56 83 VAL A CA 1
ATOM 647 C C . VAL A 1 83 ? -8.452 3.440 -9.937 1.00 95.56 83 VAL A C 1
ATOM 649 O O . VAL A 1 83 ? -9.449 3.341 -9.229 1.00 95.56 83 VAL A O 1
ATOM 652 N N . ASP A 1 84 ? -8.187 2.589 -10.928 1.00 95.94 84 ASP A N 1
ATOM 653 C CA . ASP A 1 84 ? -8.995 1.404 -11.230 1.00 95.94 84 ASP A CA 1
ATOM 654 C C . ASP A 1 84 ? -8.640 0.248 -10.277 1.00 95.94 84 ASP A C 1
ATOM 656 O O . ASP A 1 84 ? -7.677 -0.500 -10.488 1.00 95.94 84 ASP A O 1
ATOM 660 N N . VAL A 1 85 ? -9.419 0.133 -9.201 1.00 95.31 85 VAL A N 1
ATOM 661 C CA . VAL A 1 85 ? -9.245 -0.876 -8.146 1.00 95.31 85 VAL A CA 1
ATOM 662 C C . VAL A 1 85 ? -9.436 -2.293 -8.692 1.00 95.31 85 VAL A C 1
ATOM 664 O O . VAL A 1 85 ? -8.601 -3.157 -8.420 1.00 95.31 85 VAL A O 1
ATOM 667 N N . ASP A 1 86 ? -10.459 -2.523 -9.522 1.00 95.12 86 ASP A N 1
ATOM 668 C CA . ASP A 1 86 ? -10.794 -3.824 -10.124 1.00 95.12 86 ASP A CA 1
ATOM 669 C C . ASP A 1 86 ? -9.631 -4.418 -10.920 1.00 95.12 86 ASP A C 1
ATOM 671 O O . ASP A 1 86 ? -9.432 -5.642 -10.970 1.00 95.12 86 ASP A O 1
ATOM 675 N N . THR A 1 87 ? -8.869 -3.550 -11.582 1.00 95.81 87 THR A N 1
ATOM 676 C CA . THR A 1 87 ? -7.658 -3.943 -12.296 1.00 95.81 87 THR A CA 1
ATOM 677 C C . THR A 1 87 ? -6.495 -4.169 -11.332 1.00 95.81 87 THR A C 1
ATOM 679 O O . THR A 1 87 ? -5.778 -5.162 -11.479 1.00 95.81 87 THR A O 1
ATOM 682 N N . LEU A 1 88 ? -6.295 -3.292 -10.343 1.00 96.56 88 LEU A N 1
ATOM 683 C CA . LEU A 1 88 ? -5.147 -3.380 -9.436 1.00 96.56 88 LEU A CA 1
ATOM 684 C C . LEU A 1 88 ? -5.164 -4.616 -8.537 1.00 96.56 88 LEU A C 1
ATOM 686 O O . LEU A 1 88 ? -4.109 -5.218 -8.347 1.00 96.56 88 LEU A O 1
ATOM 690 N N . VAL A 1 89 ? -6.323 -5.044 -8.029 1.00 96.62 89 VAL A N 1
ATOM 691 C CA . VAL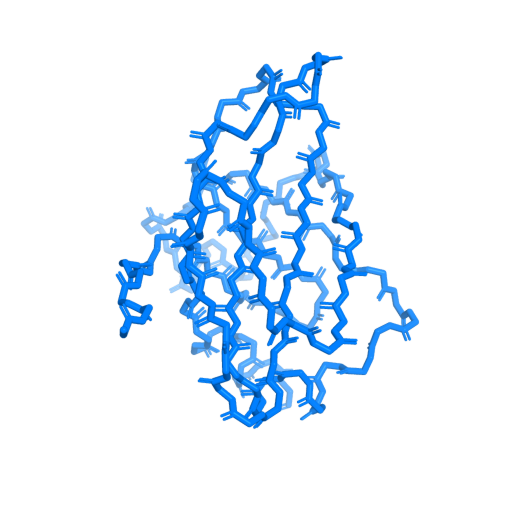 A 1 89 ? -6.414 -6.217 -7.131 1.00 96.62 89 VAL A CA 1
ATOM 692 C C . VAL A 1 89 ? -5.990 -7.538 -7.792 1.00 96.62 89 VAL A C 1
ATOM 694 O O . VAL A 1 89 ? -5.796 -8.538 -7.106 1.00 96.62 89 VAL A O 1
ATOM 697 N N . LYS A 1 90 ? -5.813 -7.554 -9.120 1.00 96.75 90 LYS A N 1
ATOM 698 C CA . LYS A 1 90 ? -5.327 -8.707 -9.902 1.00 96.75 90 LYS A CA 1
ATOM 699 C C . LYS A 1 90 ? -3.811 -8.693 -10.122 1.00 96.75 90 LYS A C 1
ATOM 701 O O . LYS A 1 90 ? -3.267 -9.651 -10.668 1.00 96.75 90 LYS A O 1
ATOM 706 N N . CYS A 1 91 ? -3.136 -7.609 -9.753 1.00 97.00 91 CYS A N 1
ATOM 707 C CA . CYS A 1 91 ? -1.697 -7.441 -9.917 1.00 97.00 91 CYS A CA 1
ATOM 708 C C . CYS A 1 91 ? -0.925 -7.989 -8.708 1.00 97.00 91 CYS A C 1
ATOM 710 O O . CYS A 1 91 ? -1.467 -8.195 -7.624 1.00 97.00 91 CYS A O 1
ATOM 712 N N . GLN A 1 92 ? 0.388 -8.145 -8.866 1.00 97.00 92 GLN A N 1
ATOM 713 C CA . GLN A 1 92 ? 1.296 -8.121 -7.724 1.00 97.00 92 GLN A CA 1
ATOM 714 C C . GLN A 1 92 ? 1.295 -6.703 -7.147 1.00 97.00 92 GLN A C 1
ATOM 716 O O . GLN A 1 92 ? 1.435 -5.744 -7.907 1.00 97.00 92 GLN A O 1
ATOM 721 N N . LEU A 1 93 ? 1.164 -6.576 -5.827 1.00 97.06 93 LEU A N 1
ATOM 722 C CA . LEU A 1 93 ? 1.020 -5.293 -5.143 1.00 97.06 93 LEU A CA 1
ATOM 723 C C . LEU A 1 93 ? 2.031 -5.144 -4.006 1.00 9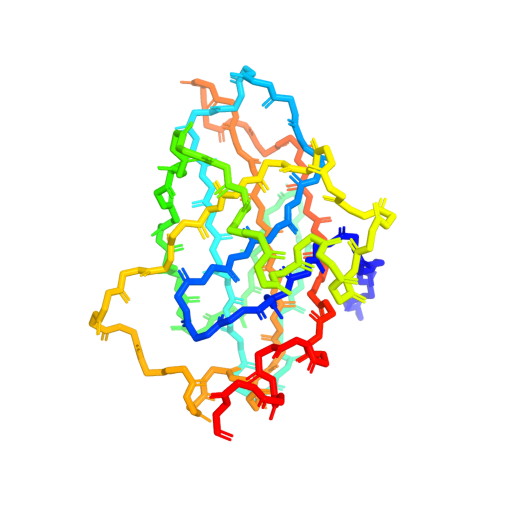7.06 93 LEU A C 1
ATOM 725 O O . LEU A 1 93 ? 2.334 -6.109 -3.302 1.00 97.06 93 LEU A O 1
ATOM 729 N N . ALA A 1 94 ? 2.515 -3.922 -3.812 1.00 97.31 94 ALA A N 1
ATOM 730 C CA . ALA A 1 94 ? 3.333 -3.540 -2.667 1.00 97.31 94 ALA A CA 1
ATOM 731 C C . ALA A 1 94 ? 3.059 -2.085 -2.281 1.00 97.31 94 ALA A C 1
ATOM 733 O O . ALA A 1 94 ? 2.773 -1.260 -3.147 1.00 97.31 94 ALA A O 1
ATOM 734 N N . VAL A 1 95 ? 3.192 -1.759 -1.001 1.00 97.56 95 VAL A N 1
ATOM 735 C CA . VAL A 1 95 ? 3.272 -0.376 -0.524 1.00 97.56 95 VAL A CA 1
ATOM 736 C C . VAL A 1 95 ? 4.671 -0.085 -0.012 1.00 97.56 95 VAL A C 1
ATOM 738 O O . VAL A 1 95 ? 5.348 -0.982 0.491 1.00 97.56 95 VAL A O 1
ATOM 741 N N . ALA A 1 96 ? 5.107 1.164 -0.143 1.00 96.44 96 ALA A N 1
ATOM 742 C CA . ALA A 1 96 ? 6.354 1.634 0.446 1.00 96.44 96 ALA A CA 1
ATOM 743 C C . ALA A 1 96 ? 6.197 3.022 1.061 1.00 96.44 96 ALA A C 1
ATOM 745 O O . ALA A 1 96 ? 5.468 3.858 0.519 1.00 96.44 96 ALA A O 1
ATOM 746 N N . SER A 1 97 ? 6.904 3.253 2.165 1.00 96.31 97 SER A N 1
ATOM 747 C CA . SER A 1 97 ? 6.980 4.536 2.863 1.00 96.31 97 SER A CA 1
ATOM 748 C C . SER A 1 97 ? 8.355 5.174 2.696 1.00 96.31 97 SER A C 1
ATOM 750 O O . SER A 1 97 ? 9.370 4.481 2.546 1.00 96.31 97 SER A O 1
ATOM 752 N N . PHE A 1 98 ? 8.381 6.504 2.706 1.00 94.88 98 PHE A N 1
ATOM 753 C CA . PHE A 1 98 ? 9.592 7.294 2.542 1.00 94.88 98 PHE A CA 1
ATOM 754 C C . PHE A 1 98 ? 9.630 8.467 3.526 1.00 94.88 98 PHE A C 1
ATOM 756 O O . PHE A 1 98 ? 8.632 9.170 3.735 1.00 94.88 98 PHE A O 1
ATOM 763 N N . ASP A 1 99 ? 10.824 8.731 4.057 1.00 93.38 99 ASP A N 1
ATOM 764 C CA . ASP A 1 99 ? 11.084 9.883 4.919 1.00 93.38 99 ASP A CA 1
ATOM 765 C C . ASP A 1 99 ? 11.133 11.205 4.130 1.00 93.38 99 ASP A C 1
ATOM 767 O O . ASP A 1 99 ? 11.048 11.232 2.901 1.00 93.38 99 ASP A O 1
ATOM 771 N N . ALA A 1 100 ? 11.298 12.323 4.843 1.00 91.56 100 A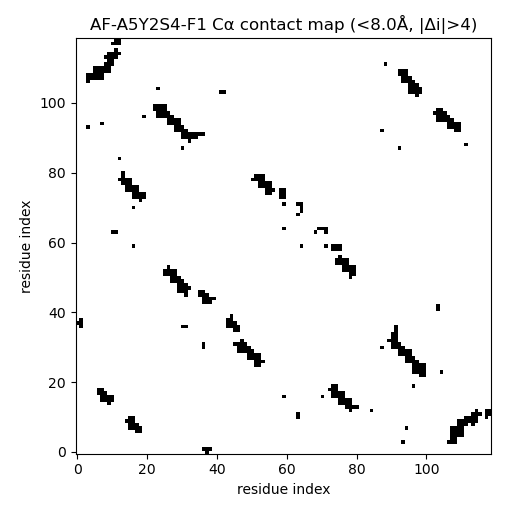LA A N 1
ATOM 772 C CA . ALA A 1 100 ? 11.363 13.668 4.260 1.00 91.56 100 ALA A CA 1
ATOM 773 C C . ALA A 1 100 ? 12.531 13.889 3.282 1.00 91.56 100 ALA A C 1
ATOM 775 O O . ALA A 1 100 ? 12.531 14.857 2.522 1.00 91.56 100 ALA A O 1
ATOM 776 N N . HIS A 1 101 ? 13.540 13.020 3.313 1.00 91.62 101 HIS A N 1
ATOM 777 C CA . HIS A 1 101 ? 14.698 13.058 2.426 1.00 91.62 101 HIS A CA 1
ATOM 778 C C . HIS A 1 101 ? 14.528 12.130 1.213 1.00 91.62 101 HIS A C 1
ATOM 780 O O . HIS A 1 101 ? 15.420 12.066 0.367 1.00 91.62 101 HIS A O 1
ATOM 786 N N . GLY A 1 102 ? 13.391 11.434 1.107 1.00 89.94 102 GLY A N 1
ATOM 787 C CA . GLY A 1 102 ? 13.103 10.482 0.041 1.00 89.94 102 GLY A CA 1
ATOM 788 C C . GLY A 1 102 ? 13.774 9.121 0.231 1.00 89.94 102 GLY A C 1
ATOM 789 O O . GLY A 1 102 ? 13.805 8.332 -0.715 1.00 89.94 102 GLY A O 1
ATOM 790 N N . ASN A 1 103 ? 14.305 8.814 1.420 1.00 91.00 103 ASN A N 1
ATOM 791 C CA . ASN A 1 103 ? 14.827 7.479 1.696 1.00 91.00 103 ASN A CA 1
ATOM 792 C C . ASN A 1 103 ? 13.672 6.536 2.021 1.00 91.00 103 ASN A C 1
ATOM 794 O O . ASN A 1 103 ? 12.810 6.849 2.842 1.00 91.00 103 ASN A O 1
ATOM 798 N N . ARG A 1 104 ? 13.683 5.354 1.401 1.00 92.56 104 ARG A N 1
ATOM 799 C CA . ARG A 1 104 ? 12.700 4.304 1.671 1.00 92.56 104 ARG A CA 1
ATOM 800 C C . ARG A 1 104 ? 12.874 3.780 3.097 1.00 92.56 104 ARG A C 1
ATOM 802 O O . ARG A 1 104 ? 13.916 3.196 3.400 1.00 92.56 104 ARG A O 1
ATOM 809 N N . GLN A 1 105 ? 11.836 3.910 3.912 1.00 93.31 105 GLN A N 1
ATOM 810 C CA . GLN A 1 105 ? 11.818 3.425 5.291 1.00 93.31 105 GLN A CA 1
ATOM 811 C C . GLN A 1 105 ? 11.323 1.982 5.362 1.00 93.31 105 GLN A C 1
ATOM 813 O O . GLN A 1 105 ? 12.009 1.123 5.914 1.00 93.31 105 GLN A O 1
ATOM 818 N N . ASP A 1 106 ? 10.193 1.684 4.719 1.00 93.44 106 ASP A N 1
ATOM 819 C CA . ASP A 1 106 ? 9.626 0.339 4.732 1.00 93.44 106 ASP A CA 1
ATOM 820 C C . ASP A 1 106 ? 8.949 -0.032 3.407 1.00 93.44 106 ASP A C 1
ATOM 822 O O . ASP A 1 106 ? 8.625 0.821 2.577 1.00 93.44 106 ASP A O 1
ATOM 826 N N . VAL A 1 107 ? 8.781 -1.334 3.187 1.00 94.69 107 VAL A N 1
ATOM 827 C CA . VAL A 1 107 ? 8.118 -1.916 2.021 1.00 94.69 107 VAL A CA 1
ATOM 828 C C . VAL A 1 107 ? 7.477 -3.246 2.392 1.00 94.69 107 VAL A C 1
ATOM 830 O O . VAL A 1 107 ? 8.120 -4.120 2.970 1.00 94.69 107 VAL A O 1
ATOM 833 N N . THR A 1 108 ? 6.211 -3.423 2.031 1.00 96.06 108 THR A N 1
ATOM 834 C CA . THR A 1 108 ? 5.462 -4.643 2.351 1.00 96.06 108 THR A CA 1
ATOM 835 C C . THR A 1 108 ? 4.367 -4.905 1.313 1.00 96.06 108 THR A C 1
ATOM 837 O O . THR A 1 108 ? 3.979 -4.015 0.553 1.00 96.06 108 THR A O 1
ATOM 840 N N . GLY A 1 109 ? 3.893 -6.143 1.237 1.00 96.88 109 GLY A N 1
ATOM 841 C CA . GLY A 1 109 ? 2.734 -6.537 0.440 1.00 96.88 109 GLY A CA 1
ATOM 842 C C . GLY A 1 109 ? 1.409 -6.147 1.100 1.00 96.88 109 GLY A C 1
ATOM 843 O O . GLY A 1 109 ? 1.369 -5.699 2.248 1.00 96.88 109 GLY A O 1
ATOM 844 N N . LEU A 1 110 ? 0.307 -6.361 0.376 1.00 97.62 110 LEU A N 1
ATOM 845 C CA . LEU A 1 110 ? -1.044 -6.071 0.859 1.00 97.62 110 LEU A CA 1
ATOM 846 C C . LEU A 1 110 ? -1.869 -7.340 1.050 1.00 97.62 110 LEU A C 1
ATOM 848 O O . LEU A 1 110 ? -1.884 -8.229 0.200 1.00 97.62 110 LEU A O 1
ATOM 852 N N . GLN A 1 111 ? -2.619 -7.374 2.143 1.00 98.12 111 GLN A N 1
ATOM 853 C CA . GLN A 1 111 ? -3.713 -8.310 2.355 1.00 98.12 111 GLN A CA 1
ATOM 854 C C . GLN A 1 111 ? -5.000 -7.715 1.775 1.00 98.12 111 GLN A C 1
ATOM 856 O O . GLN A 1 111 ? -5.395 -6.611 2.143 1.00 98.12 111 GLN A O 1
ATOM 861 N N . LEU A 1 112 ? -5.645 -8.442 0.863 1.00 98.00 112 LEU A N 1
ATOM 862 C CA . LEU A 1 112 ? -6.792 -7.968 0.078 1.00 98.00 112 LEU A CA 1
ATOM 863 C C . LEU A 1 112 ? -8.208 -8.414 0.522 1.00 98.00 112 LEU A C 1
ATOM 865 O O . LEU A 1 112 ? -9.151 -7.925 -0.094 1.00 98.00 112 LEU A O 1
ATOM 869 N N . PRO A 1 113 ? -8.448 -9.284 1.535 1.00 97.69 113 PRO A N 1
ATOM 870 C CA . PRO A 1 113 ? -9.819 -9.707 1.857 1.00 97.69 113 PRO A CA 1
ATOM 871 C C . PRO A 1 113 ? -10.811 -8.564 2.120 1.00 97.69 113 PRO A C 1
ATOM 873 O O . PRO A 1 113 ? -11.989 -8.700 1.823 1.00 97.69 113 PRO A O 1
ATOM 876 N N . GLY A 1 114 ? -10.349 -7.434 2.669 1.00 97.38 114 GLY A N 1
ATOM 877 C CA . GLY A 1 114 ? -11.211 -6.286 2.952 1.00 97.38 114 GLY A CA 1
ATOM 878 C C . GLY A 1 114 ? -11.787 -5.654 1.688 1.00 97.38 114 GLY A C 1
ATOM 879 O O . GLY A 1 114 ? -13.003 -5.591 1.553 1.00 97.38 114 GLY A O 1
ATOM 880 N N . VAL A 1 115 ? -10.920 -5.253 0.755 1.00 97.50 115 VAL A N 1
ATOM 881 C CA . VAL A 1 115 ? -11.334 -4.656 -0.521 1.00 97.50 115 VAL A CA 1
ATOM 882 C C . VAL A 1 115 ? -12.117 -5.632 -1.397 1.00 97.50 115 VAL A C 1
ATOM 884 O O . VAL A 1 115 ? -13.076 -5.225 -2.035 1.00 97.50 115 VAL A O 1
ATOM 887 N N . LEU A 1 116 ? -11.774 -6.923 -1.383 1.00 97.19 116 LEU A N 1
ATOM 888 C CA . LEU A 1 116 ? -12.492 -7.928 -2.174 1.00 97.19 116 LEU A CA 1
ATOM 889 C C . LEU A 1 116 ? -13.936 -8.154 -1.702 1.00 97.19 116 LEU A C 1
ATOM 891 O O . LEU A 1 116 ? -14.771 -8.520 -2.518 1.00 97.19 116 LEU A O 1
ATOM 895 N N . ASP A 1 117 ? -14.226 -7.947 -0.415 1.00 96.38 117 ASP A N 1
ATOM 896 C CA . ASP A 1 117 ? -15.591 -8.009 0.124 1.00 96.38 117 ASP A CA 1
ATOM 897 C C . ASP A 1 117 ? -16.375 -6.692 -0.064 1.00 96.38 117 ASP A C 1
ATOM 899 O O . ASP A 1 117 ? -17.595 -6.685 0.079 1.00 96.38 117 ASP A O 1
ATOM 903 N N . ASP A 1 118 ? -15.677 -5.571 -0.272 1.00 94.62 118 ASP A N 1
ATOM 904 C CA . ASP A 1 118 ? -16.263 -4.227 -0.426 1.00 94.62 118 ASP A CA 1
ATOM 905 C C . ASP A 1 118 ? -16.741 -3.951 -1.865 1.00 94.62 118 ASP A C 1
ATOM 907 O O . ASP A 1 118 ? -17.592 -3.086 -2.074 1.00 94.62 118 ASP A O 1
ATOM 911 N N . MET A 1 119 ? -16.186 -4.685 -2.837 1.00 89.62 119 MET A N 1
ATOM 912 C CA . MET A 1 119 ? -16.466 -4.584 -4.277 1.00 89.62 119 MET A CA 1
ATOM 913 C C . MET A 1 119 ? -17.631 -5.463 -4.742 1.00 89.62 119 MET A C 1
ATOM 915 O O . MET A 1 119 ? -17.819 -6.573 -4.195 1.00 89.62 119 MET A O 1
#

Organism: Sorghum bicolor (NCBI:txid4558)

Foldseek 3Di:
DDDFAAQKAPAALWKIWHADDPQFDWKKKFWALVQQWDADPNDTDRTPDIFTWAWDPVADDPVRCVVPVVRRVTTMTTGPPVDDSVSRVNTFMKMWTAGPVRHTDDMGGYDYPNHVVND

Nearest PDB structures (foldseek):
  4aio-assembly1_A  TM=9.656E-01  e=3.381E-17  Hordeum vulgare
  4cvw-assembly1_A  TM=9.599E-01  e=3.323E-15  Hordeum vulgare
  6j4h-assembly1_A  TM=8.771E-01  e=4.172E-09  Klebsiella pneumoniae
  6j34-assembly1_A  TM=8.861E-01  e=1.021E-08  Klebsiella pneumoniae
  2yoc-assembly1_B  TM=8.820E-01  e=7.238E-08  Klebsiella oxytoca

InterPro domains:
  IPR014756 Immunoglobulin E-set [SSF81296] (3-119)
  IPR040671 Pullulanase, N2 domain [PF17967] (6-118)

Secondary structure (DSSP, 8-state):
-------EEEEETTEEEE---TT--EEEEEEETTS--EEETTEEES-SEEEEEEEETT-S-HHHHHH-GGGTTSEEEEPPTTS-HHHHTTSEEEEEEE-TTS-EEEEE-EE-HHHHHH-

Mean predicted aligned error: 3.18 Å